Protein 4FZP (pdb70)

InterPro domains:
  IPR023140 Domain of unknown function DUF357 [PF04010] (10-75)
  IPR036809 AF1782-like superfamily [SSF158372] (4-76)

Organism: Methanothermobacter thermautotrophicus (strain ATCC 29096 / DSM 1053 / JCM 10044 / NBRC 100330 / Delta H) (NCBI:txid187420)

Nearest PDB structures (foldseek):
  4fzp-assembly1_B  TM=9.624E-01  e=2.605E-09  Methanothermobacter thermautotrophicus str. Delta H
  2pmr-assembly1_A-2  TM=9.476E-01  e=5.427E-08  Methanothermobacter thermautotrophicus str. Delta H
  6r6n-assembly1_A  TM=5.486E-01  e=2.998E+00  Candidatus Kuenenia stuttgartensis
  6r6o-assembly1_A  TM=5.444E-01  e=4.201E+00  Candidatus Kuenenia stuttgartensis
  6r6m-assembly1_A  TM=5.516E-01  e=5.887E+00  Candidatus Kuenenia stuttgartensis

B-factor: mean 16.94, std 7.94, range [2.29, 49.41]

Sequence (161 aa):
NALDCRRERIEKDLEDLEKELMEMKSIKLSDDEEAVVERRALNYRDDSVYYLEKGDHITSFGCITTYAEGLTDSLRMLHRIIEGALDCRERIEKDLEDLEKELMEMKSIKLSDDEEAVVERALNYRDDSVYYLEEKGDHITSFGCIITTYAEGLTDSSLRMLHRIIEG

Secondary structure (DSSP, 8-state):
-GGGSHHHHHHHHHHHHHHHHHHHTS---HHHHHHHHHHHHHHHHHHHHHHTT-HHHHHHHHHHHHHHHHHHHHHS-TT--/-TTSHHHHHHHHHHHHHHHHHHHTS---HHHHHHHHHHHHHHHHHHHHHHHT-HHHHHHHHHHHHHHHHHHHHTS-SS--

Radius of gyration: 15.41 Å; Cα contacts (8 Å, |Δi|>4): 221; chains: 2; bounding box: 42×30×31 Å

CATH classification: 1.20.1270.90

Foldseek 3Di:
DVCQDLVNLVVLLVVLVVLLVVLVVDDDDPVLVVLSVQLVVLSVVLVVCVVVVNRVSSSVSSVVSCVSSVVSCVVCPVPND/DCQDLVNLVVLLVVLVVLLVVVVPDDDDPVLVVLSVQLVVLSVVLVVVVVVVNRVSSSVSSVVSVVSSVVVVLVPDVDVD

Structure (mmCIF, N/CA/C/O backbone):
data_4FZP
#
_entry.id   4FZP
#
_cell.length_a   44.032
_cell.length_b   46.929
_cell.length_c   65.756
_cell.angle_alpha   90.00
_cell.angle_beta   90.00
_cell.angle_gamma   90.00
#
_symmetry.space_group_name_H-M   'P 21 21 21'
#
loop_
_entity.id
_entity.type
_entity.pdbx_description
1 polymer 'uranyl binding protein'
2 non-polymer 'URANYL (VI) ION'
3 water water
#
loop_
_atom_site.group_PDB
_atom_site.id
_atom_site.type_symbol
_atom_site.label_atom_id
_atom_site.label_alt_id
_atom_site.label_comp_id
_atom_site.label_asym_id
_atom_site.label_entity_id
_atom_site.label_seq_id
_atom_site.pdbx_PDB_ins_code
_atom_site.Cartn_x
_atom_site.Cartn_y
_atom_site.Cartn_z
_atom_site.occupancy
_atom_site.B_iso_or_equiv
_atom_site.auth_seq_id
_atom_site.auth_comp_id
_atom_site.auth_asym_id
_atom_site.auth_atom_id
_atom_site.pdbx_PDB_model_num
ATOM 1 N N . ASN A 1 2 ? -3.516 -9.763 2.793 1.00 27.70 -1 ASN A N 1
ATOM 2 C CA . ASN A 1 2 ? -4.795 -10.460 2.830 1.00 18.53 -1 ASN A CA 1
ATOM 3 C C . ASN A 1 2 ? -5.310 -10.787 1.417 1.00 19.48 -1 ASN A C 1
ATOM 4 O O . ASN A 1 2 ? -5.321 -9.944 0.529 1.00 21.71 -1 ASN A O 1
ATOM 9 N N . ALA A 1 3 ? -5.715 -12.034 1.222 1.00 12.92 0 ALA A N 1
ATOM 10 C CA . ALA A 1 3 ? -6.242 -12.530 -0.044 1.00 12.77 0 ALA A CA 1
ATOM 11 C C . ALA A 1 3 ? -7.585 -11.917 -0.453 1.00 10.46 0 ALA A C 1
ATOM 12 O O . ALA A 1 3 ? -8.019 -12.071 -1.599 1.00 12.25 0 ALA A O 1
ATOM 14 N N . LEU A 1 4 ? -8.241 -11.216 0.471 1.00 11.48 1 LEU A N 1
ATOM 15 C CA . LEU A 1 4 ? -9.509 -10.571 0.152 1.00 10.94 1 LEU A CA 1
ATOM 16 C C . LEU A 1 4 ? -9.375 -9.504 -0.927 1.00 11.28 1 LEU A C 1
ATOM 17 O O . LEU A 1 4 ? -10.340 -9.248 -1.658 1.00 11.16 1 LEU A O 1
ATOM 22 N N . ASP A 1 5 ? -8.203 -8.877 -1.034 1.00 9.98 2 ASP A N 1
ATOM 23 C CA . ASP A 1 5 ? -8.020 -7.855 -2.068 1.00 11.53 2 ASP A CA 1
ATOM 24 C C . ASP A 1 5 ? -7.021 -8.238 -3.160 1.00 11.62 2 ASP A C 1
ATOM 25 O O . ASP A 1 5 ? -6.470 -7.380 -3.830 1.00 13.04 2 ASP A O 1
ATOM 30 N N . CYS A 1 6 ? -6.788 -9.531 -3.342 1.00 11.11 3 CYS A N 1
ATOM 31 C CA . CYS A 1 6 ? -5.900 -9.949 -4.421 1.00 11.55 3 CYS A CA 1
ATOM 32 C C . CYS A 1 6 ? -6.641 -9.811 -5.752 1.00 10.28 3 CYS A C 1
ATOM 33 O O . CYS A 1 6 ? -7.879 -9.744 -5.793 1.00 11.28 3 CYS A O 1
ATOM 36 N N . ARG A 1 7 ? -5.888 -9.796 -6.846 1.00 12.00 4 ARG A N 1
ATOM 37 C CA A ARG A 1 7 ? -6.446 -9.567 -8.172 0.47 13.08 4 ARG A CA 1
ATOM 38 C CA B ARG A 1 7 ? -6.461 -9.550 -8.162 0.53 13.07 4 ARG A CA 1
ATOM 39 C C . ARG A 1 7 ? -7.626 -10.481 -8.499 1.00 11.95 4 ARG A C 1
ATOM 40 O O . ARG A 1 7 ? -8.686 -10.023 -8.931 1.00 12.55 4 ARG A O 1
ATOM 55 N N . GLU A 1 8 ? -7.441 -11.781 -8.294 1.00 10.61 5 GLU A N 1
ATOM 56 C CA . GLU A 1 8 ? -8.444 -12.761 -8.699 1.00 10.34 5 GLU A CA 1
ATOM 57 C C . GLU A 1 8 ? -9.710 -12.665 -7.862 1.00 10.89 5 GLU A C 1
ATOM 58 O O . GLU A 1 8 ? -10.807 -12.855 -8.359 1.00 10.88 5 GLU A O 1
ATOM 64 N N . ARG A 1 9 ? -9.558 -12.353 -6.585 1.00 10.37 6 ARG A N 1
ATOM 65 C CA . ARG A 1 9 ? -10.700 -12.165 -5.703 1.00 10.93 6 ARG A CA 1
ATOM 66 C C . ARG A 1 9 ? -11.493 -10.909 -6.078 1.00 9.80 6 ARG A C 1
ATOM 67 O O . ARG A 1 9 ? -12.725 -10.940 -6.119 1.00 10.98 6 ARG A O 1
ATOM 75 N N . ILE A 1 10 ? -10.794 -9.809 -6.363 1.00 9.24 7 ILE A N 1
ATOM 76 C CA . ILE A 1 10 ? -11.479 -8.599 -6.831 1.00 10.69 7 ILE A CA 1
ATOM 77 C C . ILE A 1 10 ? -12.200 -8.841 -8.165 1.00 10.45 7 ILE A C 1
ATOM 78 O O . ILE A 1 10 ? -13.347 -8.432 -8.352 1.00 10.82 7 ILE A O 1
ATOM 83 N N . GLU A 1 11 ? -11.536 -9.518 -9.093 1.00 9.56 8 GLU A N 1
ATOM 84 C CA . GLU A 1 11 ? -12.175 -9.814 -10.364 1.00 11.35 8 GLU A CA 1
ATOM 85 C C . GLU A 1 11 ? -13.458 -10.589 -10.197 1.00 12.53 8 GLU A C 1
ATOM 86 O O . GLU A 1 11 ? -14.464 -10.285 -10.840 1.00 12.62 8 GLU A O 1
ATOM 92 N N . LYS A 1 12 ? -13.431 -11.605 -9.345 1.00 11.86 9 LYS A N 1
ATOM 93 C CA . LYS A 1 12 ? -14.629 -12.380 -9.101 1.00 14.11 9 LYS A CA 1
ATOM 94 C C . LYS A 1 12 ? -15.695 -11.564 -8.358 1.00 12.27 9 LYS A C 1
ATOM 95 O O . LYS A 1 12 ? -16.893 -11.712 -8.631 1.00 14.84 9 LYS A O 1
ATOM 101 N N . ASP A 1 13 ? -15.271 -10.694 -7.439 1.00 11.55 10 ASP A N 1
ATOM 102 C CA . ASP A 1 13 ? -16.195 -9.765 -6.773 1.00 11.62 10 ASP A CA 1
ATOM 103 C C . ASP A 1 13 ? -16.908 -8.911 -7.811 1.00 10.31 10 ASP A C 1
ATOM 104 O O . ASP A 1 13 ? -18.113 -8.724 -7.730 1.00 12.51 10 ASP A O 1
ATOM 109 N N . LEU A 1 14 ? -16.156 -8.402 -8.780 1.00 10.97 11 LEU A N 1
ATOM 110 C CA . LEU A 1 14 ? -16.734 -7.569 -9.829 1.00 11.58 11 LEU A CA 1
ATOM 111 C C . LEU A 1 14 ? -17.742 -8.336 -10.673 1.00 13.26 11 LEU A C 1
ATOM 112 O O . LEU A 1 14 ? -18.823 -7.821 -10.977 1.00 14.31 11 LEU A O 1
ATOM 117 N N . GLU A 1 15 ? -17.405 -9.576 -11.026 1.00 12.60 12 GLU A N 1
ATOM 118 C CA . GLU A 1 15 ? -18.311 -10.409 -11.819 1.00 15.94 12 GLU A CA 1
ATOM 119 C C . GLU A 1 15 ? -19.598 -10.642 -11.061 1.00 15.80 12 GLU A C 1
ATOM 120 O O . GLU A 1 15 ? -20.696 -10.571 -11.619 1.00 18.10 12 GLU A O 1
ATOM 126 N N . ASP A 1 16 ? -19.473 -10.903 -9.772 1.00 14.47 13 ASP A N 1
ATOM 127 C CA . ASP A 1 16 ? -20.641 -11.167 -8.956 1.00 17.31 13 ASP A CA 1
ATOM 128 C C . ASP A 1 16 ? -21.501 -9.919 -8.783 1.00 14.10 13 ASP A C 1
ATOM 129 O O . ASP A 1 16 ? -22.730 -10.003 -8.850 1.00 15.65 13 ASP A O 1
ATOM 134 N N . LEU A 1 17 ? -20.870 -8.764 -8.597 1.00 13.07 14 LEU A N 1
ATOM 135 C CA . LEU A 1 17 ? -21.605 -7.504 -8.497 1.00 13.42 14 LEU A CA 1
ATOM 136 C C . LEU A 1 17 ? -22.370 -7.217 -9.787 1.00 14.60 14 LEU A C 1
ATOM 137 O O . LEU A 1 17 ? -23.523 -6.792 -9.741 1.00 14.80 14 LEU A O 1
ATOM 142 N N . GLU A 1 18 ? -21.739 -7.467 -10.932 1.00 14.17 15 GLU A N 1
ATOM 143 C CA . GLU A 1 18 ? -22.404 -7.257 -12.214 1.00 14.59 15 GLU A CA 1
ATOM 144 C C . GLU A 1 18 ? -23.680 -8.089 -12.322 1.00 16.80 15 GLU A C 1
ATOM 145 O O . GLU A 1 18 ? -24.720 -7.596 -12.782 1.00 16.88 15 GLU A O 1
ATOM 151 N N . LYS A 1 19 ? -23.619 -9.344 -11.884 1.00 14.85 16 LYS A N 1
ATOM 152 C CA . LYS A 1 19 ? -24.796 -10.209 -11.937 1.00 16.74 16 LYS A CA 1
ATOM 153 C C . LYS A 1 19 ? -25.890 -9.704 -11.015 1.00 14.13 16 LYS A C 1
ATOM 154 O O . LYS A 1 19 ? -27.078 -9.727 -11.354 1.00 17.14 16 LYS A O 1
ATOM 160 N N . GLU A 1 20 ? -25.489 -9.226 -9.849 1.00 14.85 17 GLU A N 1
ATOM 161 C CA . GLU A 1 20 ? -26.435 -8.716 -8.883 1.00 13.77 17 GLU A CA 1
ATOM 162 C C . GLU A 1 20 ? -27.112 -7.434 -9.359 1.00 14.11 17 GLU A C 1
ATOM 163 O O . GLU A 1 20 ? -28.312 -7.233 -9.138 1.00 15.51 17 GLU A O 1
ATOM 169 N N . LEU A 1 21 ? -26.347 -6.578 -10.030 1.00 13.34 18 LEU A N 1
ATOM 170 C CA . LEU A 1 21 ? -26.906 -5.349 -10.578 1.00 14.91 18 LEU A CA 1
ATOM 171 C C . LEU A 1 21 ? -27.895 -5.660 -11.699 1.00 14.00 18 LEU A C 1
ATOM 172 O O . LEU A 1 21 ? -28.948 -5.026 -11.798 1.00 14.91 18 LEU A O 1
ATOM 177 N N . MET A 1 22 ? -27.575 -6.642 -12.532 1.00 15.17 19 MET A N 1
ATOM 178 C CA . MET A 1 22 ? -28.492 -7.024 -13.600 1.00 14.83 19 MET A CA 1
ATOM 179 C C . MET A 1 22 ? -29.748 -7.639 -13.012 1.00 14.02 19 MET A C 1
ATOM 180 O O . MET A 1 22 ? -30.848 -7.462 -13.528 1.00 15.69 19 MET A O 1
ATOM 185 N N . GLU A 1 23 ? -29.581 -8.347 -11.905 1.00 16.87 20 GLU A N 1
ATOM 186 C CA . GLU A 1 23 ? -30.707 -8.924 -11.211 1.00 16.59 20 GLU A CA 1
ATOM 187 C C . GLU A 1 23 ? -31.641 -7.820 -10.707 1.00 15.53 20 GLU A C 1
ATOM 188 O O . GLU A 1 23 ? -32.854 -7.885 -10.881 1.00 16.38 20 GLU A O 1
ATOM 194 N N . MET A 1 24 ? -31.082 -6.766 -10.123 1.00 17.02 21 MET A N 1
ATOM 195 C CA . MET A 1 24 ? -31.923 -5.677 -9.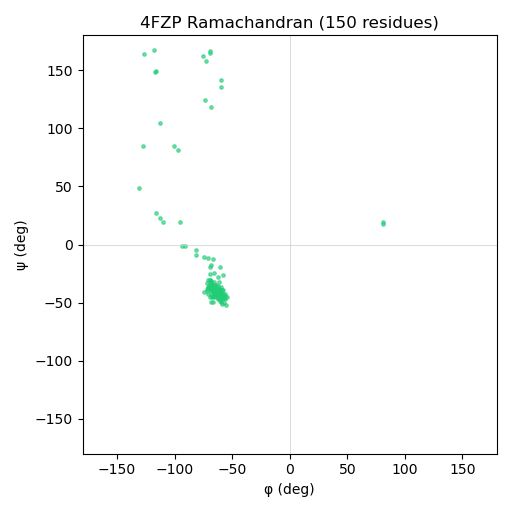631 1.00 14.36 21 MET A CA 1
ATOM 196 C C . MET A 1 24 ? -32.575 -4.901 -10.773 1.00 17.99 21 MET A C 1
ATOM 197 O O . MET A 1 24 ? -33.695 -4.404 -10.634 1.00 17.75 21 MET A O 1
ATOM 202 N N . LYS A 1 25 ? -31.900 -4.830 -11.916 1.00 16.05 22 LYS A N 1
ATOM 203 C CA . LYS A 1 25 ? -32.473 -4.176 -13.090 1.00 17.64 22 LYS A CA 1
ATOM 204 C C . LYS A 1 25 ? -33.609 -4.995 -13.699 1.00 16.48 22 LYS A C 1
ATOM 205 O O . LYS A 1 25 ? -34.338 -4.501 -14.562 1.00 19.16 22 LYS A O 1
ATOM 211 N N . SER A 1 26 ? -33.756 -6.243 -13.251 1.00 15.26 23 SER A N 1
ATOM 212 C CA . SER A 1 26 ? -34.809 -7.132 -13.749 1.00 15.48 23 SER A CA 1
ATOM 213 C C . SER A 1 26 ? -36.167 -6.894 -13.098 1.00 15.96 23 SER A C 1
ATOM 214 O O . SER A 1 26 ? -37.159 -7.529 -13.474 1.00 17.94 23 SER A O 1
ATOM 217 N N . ILE A 1 27 ? -36.218 -6.007 -12.111 1.00 16.35 24 ILE A N 1
ATOM 218 C CA . ILE A 1 27 ? -37.482 -5.683 -11.457 1.00 17.15 24 ILE A CA 1
ATOM 219 C C . ILE A 1 27 ? -37.731 -4.181 -11.476 1.00 16.26 24 ILE A C 1
ATOM 220 O O . ILE A 1 27 ? -36.817 -3.391 -11.728 1.00 17.06 24 ILE A O 1
ATOM 225 N N . LYS A 1 28 ? -38.967 -3.774 -11.215 1.00 17.20 25 LYS A N 1
ATOM 226 C CA . LYS A 1 28 ? -39.263 -2.351 -11.192 1.00 16.76 25 LYS A CA 1
ATOM 227 C C . LYS A 1 28 ? -38.700 -1.704 -9.932 1.00 16.69 25 LYS A C 1
ATOM 228 O O . LYS A 1 28 ? -38.992 -2.125 -8.810 1.00 20.05 25 LYS A O 1
ATOM 234 N N . LEU A 1 29 ? -37.880 -0.683 -10.139 1.00 16.86 26 LEU A N 1
ATOM 235 C CA . LEU A 1 29 ? -37.249 0.057 -9.058 1.00 16.09 2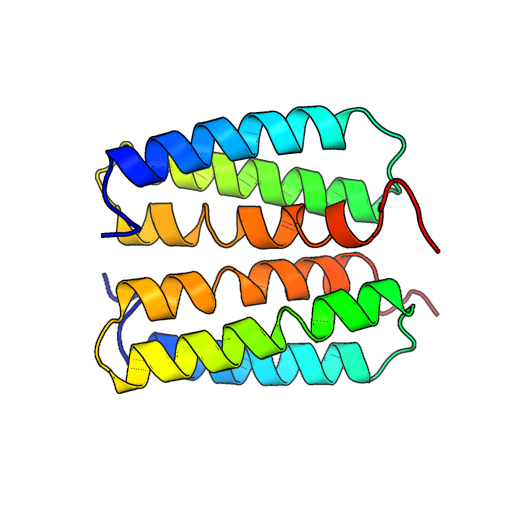6 LEU A CA 1
ATOM 236 C C . LEU A 1 29 ? -37.762 1.480 -9.109 1.00 16.23 26 LEU A C 1
ATOM 237 O O . LEU A 1 29 ? -38.080 1.988 -10.195 1.00 18.82 26 LEU A O 1
ATOM 242 N N . SER A 1 30 ? -37.839 2.127 -7.951 1.00 15.74 27 SER A N 1
ATOM 243 C CA . SER A 1 30 ? -38.194 3.545 -7.905 1.00 17.40 27 SER A CA 1
ATOM 244 C C . SER A 1 30 ? -37.059 4.361 -8.497 1.00 16.88 27 SER A C 1
ATOM 245 O O . SER A 1 30 ? -35.949 3.859 -8.663 1.00 14.38 27 SER A O 1
ATOM 248 N N . ASP A 1 31 ? -37.313 5.630 -8.798 1.00 16.22 28 ASP A N 1
ATOM 249 C CA . ASP A 1 31 ? -36.259 6.497 -9.311 1.00 18.01 28 ASP A CA 1
ATOM 250 C C . ASP A 1 31 ? -35.108 6.582 -8.317 1.00 15.74 28 ASP A C 1
ATOM 251 O O . ASP A 1 31 ? -33.937 6.578 -8.707 1.00 16.45 28 ASP A O 1
ATOM 256 N N . ASP A 1 32 ? -35.440 6.646 -7.034 1.00 15.65 29 ASP A N 1
ATOM 257 C CA . ASP A 1 32 ? -34.412 6.734 -5.996 1.00 15.16 29 ASP A CA 1
ATOM 258 C C . ASP A 1 32 ? -33.564 5.473 -5.931 1.00 13.76 29 ASP A C 1
ATOM 259 O O . ASP A 1 32 ? -32.342 5.535 -5.742 1.00 14.46 29 ASP A O 1
ATOM 264 N N . GLU A 1 33 ? -34.208 4.323 -6.066 1.00 13.34 30 GLU A N 1
ATOM 265 C CA . GLU A 1 33 ? -33.473 3.063 -6.113 1.00 12.79 30 GLU A CA 1
ATOM 266 C C . GLU A 1 33 ? -32.592 2.983 -7.356 1.00 12.86 30 GLU A C 1
ATOM 267 O O . GLU A 1 33 ? -31.464 2.485 -7.304 1.00 11.75 30 GLU A O 1
ATOM 273 N N . GLU A 1 34 ? -33.088 3.491 -8.478 1.00 13.76 31 GLU A N 1
ATOM 274 C CA . GLU A 1 34 ? -32.288 3.545 -9.695 1.00 13.34 31 GLU A CA 1
ATOM 275 C C . GLU A 1 34 ? -31.036 4.409 -9.502 1.00 14.51 31 GLU A C 1
ATOM 276 O O . GLU A 1 34 ? -29.986 4.122 -10.077 1.00 13.98 31 GLU A O 1
ATOM 282 N N . ALA A 1 35 ? -31.139 5.443 -8.675 1.00 13.43 32 ALA A N 1
ATOM 283 C CA . ALA A 1 35 ? -29.986 6.282 -8.367 1.00 14.28 32 ALA A CA 1
ATOM 284 C C . ALA A 1 35 ? -28.962 5.511 -7.534 1.00 13.81 32 ALA A C 1
ATOM 285 O O . ALA A 1 35 ? -27.756 5.722 -7.676 1.00 13.85 32 ALA A O 1
ATOM 287 N N . VAL A 1 36 ? -29.438 4.619 -6.669 1.00 11.62 33 VAL A N 1
ATOM 288 C CA . VAL A 1 36 ? -28.535 3.761 -5.903 1.00 11.11 33 VAL A CA 1
ATOM 289 C C . VAL A 1 36 ? -27.806 2.823 -6.851 1.00 10.81 33 VAL A C 1
ATOM 290 O O . VAL A 1 36 ? -26.594 2.637 -6.738 1.00 10.69 33 VAL A O 1
ATOM 294 N N . VAL A 1 37 ? -28.531 2.245 -7.804 1.00 11.87 34 VAL A N 1
ATOM 295 C CA . VAL A 1 37 ? -27.922 1.388 -8.811 1.00 11.60 34 VAL A CA 1
ATOM 296 C C . VAL A 1 37 ? -26.840 2.136 -9.591 1.00 12.14 34 VAL A C 1
ATOM 297 O O . VAL A 1 37 ? -25.744 1.611 -9.828 1.00 12.44 34 VAL A O 1
ATOM 301 N N . GLU A 1 38 ? -27.136 3.378 -9.960 1.00 12.54 35 GLU A N 1
ATOM 302 C CA . GLU A 1 38 ? -26.166 4.167 -10.705 1.00 14.60 35 GLU A CA 1
ATOM 303 C C . GLU A 1 38 ? -24.919 4.433 -9.872 1.00 12.36 35 GLU A C 1
ATOM 304 O O . GLU A 1 38 ? -23.801 4.395 -10.387 1.00 12.80 35 GLU A O 1
ATOM 310 N N . ARG A 1 39 ? -25.091 4.693 -8.580 1.00 11.30 36 ARG A N 1
ATOM 311 C CA A ARG A 1 39 ? -23.940 4.920 -7.713 0.51 10.51 36 ARG A CA 1
ATOM 312 C CA B ARG A 1 39 ? -23.936 4.922 -7.712 0.49 10.50 36 ARG A CA 1
ATOM 313 C C . ARG A 1 39 ? -23.116 3.643 -7.584 1.00 9.30 36 ARG A C 1
ATOM 314 O O . ARG A 1 39 ? -21.882 3.682 -7.588 1.00 9.75 36 ARG A O 1
ATOM 329 N N . ALA A 1 40 ? -23.795 2.508 -7.477 1.00 9.31 37 ALA A N 1
ATOM 330 C CA . ALA A 1 40 ? -23.092 1.234 -7.415 1.00 9.41 37 ALA A CA 1
ATOM 331 C C . ALA A 1 40 ? -22.268 0.998 -8.683 1.00 9.96 37 ALA A C 1
ATOM 332 O O . ALA A 1 40 ? -21.124 0.546 -8.620 1.00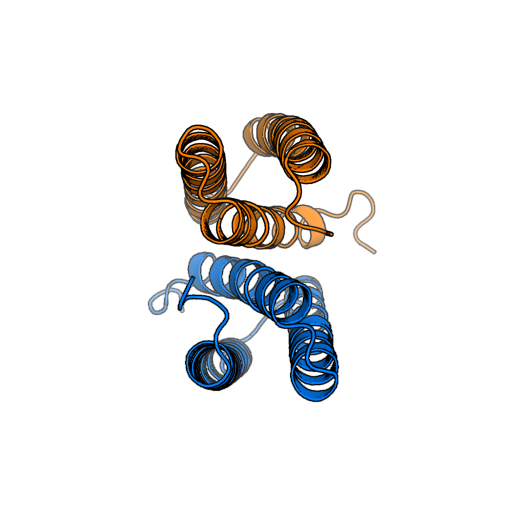 10.03 37 ALA A O 1
ATOM 334 N N . LEU A 1 41 ? -22.842 1.330 -9.840 1.00 11.03 38 LEU A N 1
ATOM 335 C CA . LEU A 1 41 ? -22.115 1.216 -11.102 1.00 11.88 38 LEU A CA 1
ATOM 336 C C . LEU A 1 41 ? -20.901 2.143 -11.145 1.00 11.06 38 LEU A C 1
ATOM 337 O O . LEU A 1 41 ? -19.841 1.752 -11.641 1.00 11.19 38 LEU A O 1
ATOM 342 N N . ASN A 1 42 ? -21.040 3.359 -10.614 1.00 10.53 39 ASN A N 1
ATOM 343 C CA . ASN A 1 42 ? -19.913 4.277 -10.527 1.00 11.36 39 ASN A CA 1
ATOM 344 C C . ASN A 1 42 ? -18.799 3.648 -9.705 1.00 9.61 39 ASN A C 1
ATOM 345 O O . ASN A 1 42 ? -17.632 3.705 -10.077 1.00 11.31 39 ASN A O 1
ATOM 350 N N . TYR A 1 43 ? -19.158 3.043 -8.577 1.00 9.07 40 TYR A N 1
ATOM 351 C CA . TYR A 1 43 ? -18.142 2.409 -7.734 1.00 8.60 40 TYR A CA 1
ATOM 352 C C . TYR A 1 43 ? -17.548 1.139 -8.323 1.00 8.55 40 TYR A C 1
ATOM 353 O O . TYR A 1 43 ? -16.379 0.840 -8.083 1.00 9.20 40 TYR A O 1
ATOM 362 N N . ARG A 1 44 ? -18.330 0.405 -9.110 1.00 8.87 41 ARG A N 1
ATOM 363 C CA . ARG A 1 44 ? -17.801 -0.689 -9.917 1.00 10.09 41 ARG A CA 1
ATOM 364 C C . ARG A 1 44 ? -16.709 -0.159 -10.841 1.00 10.06 41 ARG A C 1
ATOM 365 O O . ARG A 1 44 ? -15.606 -0.714 -10.891 1.00 10.28 41 ARG A O 1
ATOM 373 N N . ASP A 1 45 ? -17.016 0.921 -11.563 1.00 10.10 42 ASP A N 1
ATOM 374 C CA . ASP A 1 45 ? -16.062 1.502 -12.507 1.00 10.21 42 ASP A CA 1
ATOM 375 C C . ASP A 1 45 ? -14.821 1.979 -11.771 1.00 9.13 42 ASP A C 1
ATOM 376 O O . ASP A 1 45 ? -13.698 1.814 -12.256 1.00 9.89 42 ASP A O 1
ATOM 381 N N . ASP A 1 46 ? -15.015 2.566 -10.588 1.00 9.66 43 ASP A N 1
ATOM 382 C CA . ASP A 1 46 ? -13.883 3.010 -9.776 1.00 11.16 43 ASP A CA 1
ATOM 383 C C . ASP A 1 46 ? -13.042 1.824 -9.314 1.00 10.28 43 ASP A C 1
ATOM 384 O O . ASP A 1 46 ? -11.822 1.887 -9.339 1.00 9.82 43 ASP A O 1
ATOM 389 N N . SER A 1 47 ? -13.694 0.744 -8.901 1.00 8.73 44 SER A N 1
ATOM 390 C CA . SER A 1 47 ? -12.969 -0.445 -8.472 1.00 8.49 44 SER A CA 1
ATOM 391 C C . SER A 1 47 ? -12.052 -0.965 -9.574 1.00 7.69 44 SER A C 1
ATOM 392 O O . SER A 1 47 ? -10.889 -1.295 -9.331 1.00 8.89 44 SER A O 1
ATOM 395 N N . VAL A 1 48 ? -12.583 -1.015 -10.788 1.00 8.50 45 VAL A N 1
ATOM 396 C CA . VAL A 1 48 ? -11.816 -1.467 -11.945 1.00 8.80 45 VAL A CA 1
ATOM 397 C C . VAL A 1 48 ? -10.611 -0.549 -12.195 1.00 8.89 45 VAL A C 1
ATOM 398 O O . VAL A 1 48 ? -9.499 -1.029 -12.431 1.00 9.32 45 VAL A O 1
ATOM 402 N N . TYR A 1 49 ? -10.838 0.760 -12.127 1.00 8.46 46 TYR A N 1
ATOM 403 C CA . TYR A 1 49 ? -9.780 1.739 -12.287 1.00 8.97 46 TYR A CA 1
ATOM 404 C C . TYR A 1 49 ? -8.646 1.478 -11.304 1.00 9.75 46 TYR A C 1
ATOM 405 O O . TYR A 1 49 ? -7.478 1.380 -11.693 1.00 10.11 46 TYR A O 1
ATOM 414 N N . TYR A 1 50 ? -8.970 1.356 -10.019 1.00 8.78 47 TYR A N 1
ATOM 415 C CA . TYR A 1 50 ? -7.904 1.168 -9.051 1.00 8.49 47 TYR A CA 1
ATOM 416 C C . TYR A 1 50 ? -7.217 -0.187 -9.178 1.00 9.67 47 TYR A C 1
ATOM 417 O O . TYR A 1 50 ? -6.011 -0.293 -8.973 1.00 10.27 47 TYR A O 1
ATOM 426 N N . LEU A 1 51 ? -7.964 -1.212 -9.568 1.00 9.87 48 LEU A N 1
ATOM 427 C CA . LEU A 1 51 ? -7.367 -2.519 -9.818 1.00 10.20 48 LEU A CA 1
ATOM 428 C C . LEU A 1 51 ? -6.348 -2.424 -10.959 1.00 9.72 48 LEU A C 1
ATOM 429 O O . LEU A 1 51 ? -5.220 -2.920 -10.860 1.00 11.01 48 LEU A O 1
ATOM 434 N N . GLU A 1 52 ? -6.753 -1.767 -12.037 1.00 9.93 49 GLU A N 1
ATOM 435 C CA . GLU A 1 52 ? -5.895 -1.601 -13.206 1.00 10.62 49 GLU A CA 1
ATOM 436 C C . GLU A 1 52 ? -4.665 -0.737 -12.927 1.00 11.87 49 GLU A C 1
ATOM 437 O O . GLU A 1 52 ? -3.642 -0.876 -13.608 1.00 15.35 49 GLU A O 1
ATOM 443 N N . LYS A 1 53 ? -4.742 0.138 -11.928 1.00 12.56 50 LYS A N 1
ATOM 444 C CA . LYS A 1 53 ? -3.597 0.957 -11.537 1.00 13.10 50 LYS A CA 1
ATOM 445 C C . LYS A 1 53 ? -2.760 0.271 -10.449 1.00 13.03 50 LYS A C 1
ATOM 446 O O . LYS A 1 53 ? -1.737 0.809 -10.008 1.00 16.91 50 LYS A O 1
ATOM 452 N N . GLY A 1 54 ? -3.191 -0.908 -10.017 1.00 12.69 51 GLY A N 1
ATOM 453 C CA . GLY A 1 54 ? -2.455 -1.678 -9.025 1.00 14.71 51 GLY A CA 1
ATOM 454 C C . GLY A 1 54 ? -2.667 -1.266 -7.579 1.00 14.94 51 GLY A C 1
ATOM 455 O O . GLY A 1 54 ? -1.865 -1.630 -6.717 1.00 15.61 51 GLY A O 1
ATOM 456 N N . ASP A 1 55 ? -3.730 -0.516 -7.304 1.00 12.05 52 ASP A N 1
ATOM 457 C CA . ASP A 1 55 ? -4.076 -0.134 -5.936 1.00 11.62 52 ASP A CA 1
ATOM 458 C C . ASP A 1 55 ? -5.197 -1.043 -5.444 1.00 9.51 52 ASP A C 1
ATOM 459 O O . ASP A 1 55 ? -6.387 -0.703 -5.540 1.00 10.91 52 ASP A O 1
ATOM 464 N N . HIS A 1 56 ? -4.819 -2.202 -4.929 1.00 10.13 53 HIS A N 1
ATOM 465 C CA . HIS A 1 56 ? -5.813 -3.199 -4.534 1.00 10.04 53 HIS A CA 1
ATOM 466 C C . HIS A 1 56 ? -6.651 -2.792 -3.335 1.00 9.78 53 HIS A C 1
ATOM 467 O O . HIS A 1 56 ? -7.815 -3.170 -3.244 1.00 9.66 53 HIS A O 1
ATOM 474 N N . ILE A 1 57 ? -6.087 -2.025 -2.409 1.00 10.67 54 ILE A N 1
ATOM 475 C CA . ILE A 1 57 ? -6.848 -1.647 -1.226 1.00 10.33 54 ILE A CA 1
ATOM 476 C C . ILE A 1 57 ? -8.011 -0.734 -1.620 1.00 9.09 54 ILE A C 1
ATOM 477 O O . ILE A 1 57 ? -9.157 -0.966 -1.228 1.00 9.63 54 ILE A O 1
ATOM 482 N N . THR A 1 58 ? -7.728 0.294 -2.409 1.00 10.00 55 THR A N 1
ATOM 483 C CA . THR A 1 58 ? -8.779 1.205 -2.850 1.00 10.50 55 THR A CA 1
ATOM 484 C C . THR A 1 58 ? -9.781 0.467 -3.730 1.00 8.87 55 THR A C 1
ATOM 485 O O . THR A 1 58 ? -10.994 0.675 -3.602 1.00 9.18 55 THR A O 1
ATOM 489 N N . SER A 1 59 ? -9.2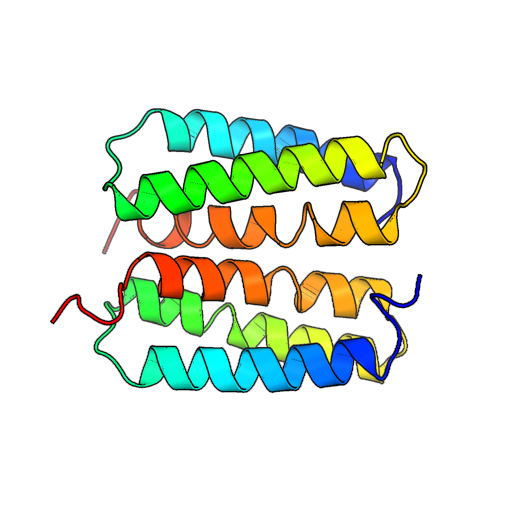82 -0.396 -4.610 1.00 8.54 56 SER A N 1
ATOM 490 C CA . SER A 1 59 ? -10.163 -1.168 -5.475 1.00 8.27 56 SER A CA 1
ATOM 491 C C . SER A 1 59 ? -11.138 -2.008 -4.646 1.00 8.19 56 SER A C 1
ATOM 492 O O . SER A 1 59 ? -12.333 -2.057 -4.926 1.00 7.86 56 SER A O 1
ATOM 495 N N . PHE A 1 60 ? -10.614 -2.677 -3.624 1.00 8.92 57 PHE A N 1
ATOM 496 C CA . PHE A 1 60 ? -11.410 -3.522 -2.728 1.00 8.98 57 PHE A CA 1
ATOM 497 C C . PHE A 1 60 ? -12.454 -2.696 -1.966 1.00 7.93 57 PHE A C 1
ATOM 498 O O . PHE A 1 60 ? -13.627 -3.085 -1.865 1.00 8.36 57 PHE A O 1
ATOM 506 N N . GLY A 1 61 ? -12.043 -1.538 -1.468 1.00 8.61 58 GLY A N 1
ATOM 507 C CA . GLY A 1 61 ? -12.971 -0.623 -0.818 1.00 9.14 58 GLY A CA 1
ATOM 508 C C . GLY A 1 61 ? -14.128 -0.211 -1.718 1.00 8.27 58 GLY A C 1
ATOM 509 O O . GLY A 1 61 ? -15.292 -0.188 -1.314 1.00 8.84 58 GLY A O 1
ATOM 510 N N . CYS A 1 62 ? -13.817 0.106 -2.966 1.00 7.72 59 CYS A N 1
ATOM 511 C CA . CYS A 1 62 ? -14.850 0.510 -3.907 1.00 8.65 59 CYS A CA 1
ATOM 512 C C . CYS A 1 62 ? -15.825 -0.607 -4.213 1.00 8.07 59 CYS A C 1
ATOM 513 O O . CYS A 1 62 ? -17.027 -0.376 -4.266 1.00 8.40 59 CYS A O 1
ATOM 516 N N . ILE A 1 63 ? -15.318 -1.818 -4.405 1.00 8.48 60 ILE A N 1
ATOM 517 C CA . ILE A 1 63 ? -16.224 -2.916 -4.744 1.00 8.98 60 ILE A CA 1
ATOM 518 C C . ILE A 1 63 ? -17.082 -3.315 -3.550 1.00 7.86 60 ILE A C 1
ATOM 519 O O . ILE A 1 63 ? -18.261 -3.602 -3.697 1.00 8.69 60 ILE A O 1
ATOM 524 N N . THR A 1 64 ? -16.521 -3.278 -2.350 1.00 8.87 61 THR A N 1
ATOM 525 C CA A THR A 1 64 ? -17.315 -3.627 -1.172 0.55 8.53 61 THR A CA 1
ATOM 526 C CA B THR A 1 64 ? -17.284 -3.627 -1.174 0.45 8.53 61 THR A CA 1
ATOM 527 C C . THR A 1 64 ? -18.367 -2.569 -0.861 1.00 7.76 61 THR A C 1
ATOM 528 O O . THR A 1 64 ? -19.489 -2.907 -0.464 1.00 8.33 61 THR A O 1
ATOM 535 N N . TYR A 1 65 ? -18.038 -1.297 -1.077 1.00 8.01 62 TYR A N 1
ATOM 536 C CA . TYR A 1 65 ? -19.030 -0.232 -0.960 1.00 8.12 62 TYR A CA 1
ATOM 537 C C . TYR A 1 65 ? -20.183 -0.458 -1.953 1.00 7.71 62 TYR A C 1
ATOM 538 O O . TYR A 1 65 ? -21.350 -0.396 -1.580 1.00 7.77 62 TYR A O 1
ATOM 547 N N . ALA A 1 66 ? -19.842 -0.746 -3.204 1.00 7.89 63 ALA A N 1
ATOM 548 C CA . ALA A 1 66 ? -20.848 -1.030 -4.232 1.00 8.23 63 ALA A CA 1
ATOM 549 C C . ALA A 1 66 ? -21.694 -2.243 -3.864 1.00 7.97 63 ALA A C 1
ATOM 550 O O . ALA A 1 66 ? -22.909 -2.255 -4.092 1.00 8.28 63 ALA A O 1
ATOM 552 N N . GLU A 1 67 ? -21.061 -3.258 -3.276 1.00 8.62 64 GLU A N 1
ATOM 553 C CA . GLU A 1 67 ? -21.805 -4.448 -2.872 1.00 8.97 64 GLU A CA 1
ATOM 554 C C . GLU A 1 67 ? -22.779 -4.110 -1.752 1.00 8.36 64 GLU A C 1
ATOM 555 O O . GLU A 1 67 ? -23.887 -4.630 -1.704 1.00 9.23 64 GLU A O 1
ATOM 561 N N . GLY A 1 68 ? -22.383 -3.210 -0.868 1.00 7.94 65 GLY A N 1
ATOM 562 C CA . GLY A 1 68 ? -23.273 -2.780 0.195 1.00 8.16 65 GLY A CA 1
ATOM 563 C C . GLY A 1 68 ? -24.480 -2.033 -0.359 1.00 7.73 65 GLY A C 1
ATOM 564 O O . GLY A 1 68 ? -25.624 -2.275 0.050 1.00 8.66 65 GLY A O 1
ATOM 565 N N . LEU A 1 69 ? -24.235 -1.116 -1.293 1.00 8.17 66 LEU A N 1
ATOM 566 C CA . LEU A 1 69 ? -25.326 -0.385 -1.945 1.00 8.57 66 LEU A CA 1
ATOM 567 C C . LEU A 1 69 ? -26.316 -1.343 -2.578 1.00 8.43 66 LEU A C 1
ATOM 568 O O . LEU A 1 69 ? -27.548 -1.220 -2.418 1.00 9.69 66 LEU A O 1
ATOM 573 N N . THR A 1 70 ? -25.768 -2.314 -3.289 1.00 9.18 67 THR A N 1
ATOM 574 C CA . THR A 1 70 ? -26.580 -3.245 -4.061 1.00 10.57 67 THR A CA 1
ATOM 575 C C . THR A 1 70 ? -27.297 -4.275 -3.184 1.00 10.18 67 THR A C 1
ATOM 576 O O . THR A 1 70 ? -28.476 -4.591 -3.407 1.00 10.11 67 THR A O 1
ATOM 580 N N . ASP A 1 71 ? -26.599 -4.782 -2.172 1.00 9.41 68 ASP A N 1
ATOM 581 C CA . ASP A 1 71 ? -27.186 -5.781 -1.284 1.00 10.52 68 ASP A CA 1
ATOM 582 C C . ASP A 1 71 ? -28.345 -5.186 -0.504 1.00 9.33 68 ASP A C 1
ATOM 583 O O . ASP A 1 71 ? -29.338 -5.873 -0.243 1.00 9.74 68 ASP A O 1
ATOM 588 N N . SER A 1 72 ? -28.250 -3.914 -0.147 1.00 9.48 69 SER A N 1
ATOM 589 C CA . SER A 1 72 ? -29.365 -3.265 0.505 1.00 9.91 69 SER A CA 1
ATOM 590 C C . SER A 1 72 ? -30.616 -3.294 -0.373 1.00 11.19 69 SER A C 1
ATOM 591 O O . SER A 1 72 ? -31.697 -3.683 0.086 1.00 10.76 69 SER A O 1
ATOM 594 N N . LEU A 1 73 ? -30.473 -2.896 -1.638 1.00 10.25 70 LEU A N 1
ATOM 595 C CA . LEU A 1 73 ? -31.596 -2.936 -2.579 1.00 10.86 70 LEU A CA 1
ATOM 596 C C . LEU A 1 73 ? -32.170 -4.341 -2.667 1.00 10.48 70 LEU A C 1
ATOM 597 O O . LEU A 1 73 ? -33.388 -4.514 -2.652 1.00 10.80 70 LEU A O 1
ATOM 602 N N . ARG A 1 74 ? -31.306 -5.344 -2.756 1.00 10.21 71 ARG A N 1
ATOM 603 C CA . ARG A 1 74 ? -31.770 -6.723 -2.850 1.00 10.90 71 ARG A CA 1
ATOM 604 C C . ARG A 1 74 ? -32.587 -7.113 -1.625 1.00 11.49 71 ARG A C 1
ATOM 605 O O . ARG A 1 74 ? -33.615 -7.769 -1.746 1.00 11.20 71 ARG A O 1
ATOM 613 N N . MET A 1 75 ? -32.143 -6.681 -0.448 1.00 9.78 72 MET A N 1
ATOM 614 C CA . MET A 1 75 ? -32.843 -6.978 0.803 1.00 9.44 72 MET A CA 1
ATOM 615 C C . MET A 1 75 ? -34.177 -6.269 0.927 1.00 9.78 72 MET A C 1
ATOM 616 O O . MET A 1 75 ? -35.040 -6.727 1.664 1.00 12.14 72 MET A O 1
ATOM 621 N N . LEU A 1 76 ? -34.337 -5.136 0.247 1.00 10.76 73 LEU A N 1
ATOM 622 C CA . LEU A 1 76 ? -35.583 -4.377 0.274 1.00 11.50 73 LEU A CA 1
ATOM 623 C C . LEU A 1 76 ? -36.604 -4.960 -0.701 1.00 13.92 73 LEU A C 1
ATOM 624 O O . LEU A 1 76 ? -37.767 -4.547 -0.705 1.00 17.93 73 LEU A O 1
ATOM 629 N N . HIS A 1 77 ? -36.167 -5.903 -1.532 1.00 12.38 74 HIS A N 1
ATOM 630 C CA . HIS A 1 77 ? -37.037 -6.536 -2.525 1.00 13.40 74 HIS A CA 1
ATOM 631 C C . HIS A 1 77 ? -36.960 -8.043 -2.397 1.00 12.64 74 HIS A C 1
ATOM 632 O O . HIS A 1 77 ? -36.181 -8.688 -3.086 1.00 14.58 74 HIS A O 1
ATOM 639 N N . ARG A 1 78 ? -37.761 -8.600 -1.495 1.00 16.37 75 ARG A N 1
ATOM 640 C CA . ARG A 1 78 ? -37.821 -10.042 -1.349 1.00 18.69 75 ARG A CA 1
ATOM 641 C C . ARG A 1 78 ? -38.264 -10.593 -2.696 1.00 17.20 75 ARG A C 1
ATOM 642 O O . ARG A 1 78 ? -39.084 -9.983 -3.379 1.00 16.57 75 ARG A O 1
ATOM 650 N N . ILE A 1 79 ? -37.707 -11.721 -3.112 1.00 18.20 76 ILE A N 1
ATOM 651 C CA . ILE A 1 79 ? -38.002 -12.191 -4.466 1.00 19.88 76 ILE A CA 1
ATOM 652 C C . ILE A 1 79 ? -39.466 -12.647 -4.600 1.00 20.05 76 ILE A C 1
ATOM 653 O O . ILE A 1 79 ? -40.003 -12.724 -5.700 1.00 20.19 76 ILE A O 1
ATOM 658 N N . ILE A 1 80 ? -40.114 -12.901 -3.468 1.00 16.51 77 ILE A N 1
ATOM 659 C CA . ILE A 1 80 ? -41.531 -13.249 -3.446 0.82 20.64 77 ILE A CA 1
ATOM 660 C C . ILE A 1 80 ? -42.441 -12.039 -3.189 1.00 23.29 77 ILE A C 1
ATOM 661 O O . ILE A 1 80 ? -43.608 -12.202 -2.808 1.00 27.02 77 ILE A O 1
ATOM 666 N N . GLU A 1 81 ? -41.920 -10.830 -3.414 1.00 18.94 78 GLU A N 1
ATOM 667 C CA . GLU A 1 81 ? -42.670 -9.601 -3.105 1.00 24.62 78 GLU A CA 1
ATOM 668 C C . GLU A 1 81 ? -43.857 -9.310 -4.030 1.00 30.45 78 GLU A C 1
ATOM 669 O O . GLU A 1 81 ? -44.887 -8.802 -3.577 1.00 34.90 78 GLU A O 1
ATOM 675 N N . GLY A 1 82 ? -43.711 -9.606 -5.319 1.00 26.79 79 GLY A N 1
ATOM 676 C CA . GLY A 1 82 ? -44.774 -9.354 -6.277 1.00 29.00 79 GLY A CA 1
ATOM 677 C C . GLY A 1 82 ? -46.061 -10.079 -5.934 1.00 32.57 79 GLY A C 1
ATOM 678 O O . GLY A 1 82 ? -47.085 -9.883 -6.586 1.00 21.10 79 GLY A O 1
ATOM 679 N N . ALA B 1 3 ? -3.005 5.395 3.751 1.00 43.68 0 ALA B N 1
ATOM 680 C CA . ALA B 1 3 ? -3.963 4.568 3.027 1.00 30.83 0 ALA B CA 1
ATOM 681 C C . ALA B 1 3 ? -5.352 4.571 3.684 1.00 28.43 0 ALA B C 1
ATOM 682 O O . ALA B 1 3 ? -5.498 4.868 4.873 1.00 31.07 0 ALA B O 1
ATOM 684 N N . LEU B 1 4 ? -6.365 4.244 2.888 1.00 21.45 1 LEU B N 1
ATOM 685 C CA . LEU B 1 4 ? -7.758 4.212 3.323 1.00 18.72 1 LEU B CA 1
ATOM 686 C C . LEU B 1 4 ? -8.015 3.218 4.457 1.00 16.41 1 LEU B C 1
ATOM 687 O O . LEU B 1 4 ? -9.034 3.320 5.164 1.00 16.37 1 LEU B O 1
ATOM 692 N N . ASP B 1 5 ? -7.108 2.257 4.630 1.00 16.07 2 ASP B N 1
ATOM 693 C CA . ASP B 1 5 ? -7.286 1.230 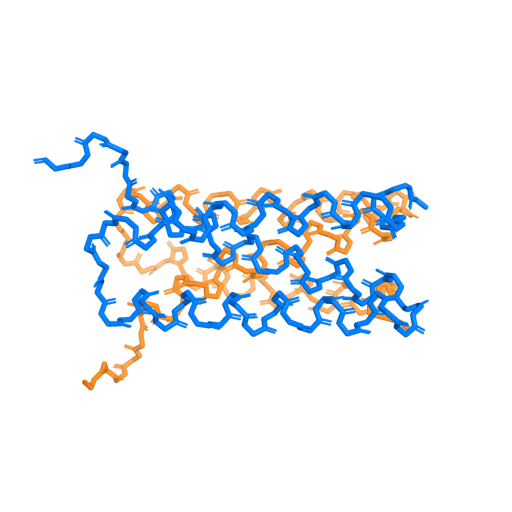5.647 1.00 15.11 2 ASP B CA 1
ATOM 694 C C . ASP B 1 5 ? -6.313 1.348 6.817 1.00 15.47 2 ASP B C 1
ATOM 695 O O . ASP B 1 5 ? -6.117 0.392 7.566 1.00 16.30 2 ASP B O 1
ATOM 700 N N . CYS B 1 6 ? -5.720 2.523 6.999 1.00 16.30 3 CYS B N 1
ATOM 701 C CA . CYS B 1 6 ? -4.899 2.722 8.188 1.00 14.30 3 CYS B CA 1
ATOM 702 C C . CYS B 1 6 ? -5.793 2.848 9.409 1.00 13.25 3 CYS B C 1
ATOM 703 O O . CYS B 1 6 ? -6.975 3.180 9.300 1.00 13.39 3 CYS B O 1
ATOM 706 N N . ARG B 1 7 ? -5.220 2.586 10.577 1.00 13.99 4 ARG B N 1
ATOM 707 C CA . ARG B 1 7 ? -5.979 2.581 11.822 1.00 13.56 4 ARG B CA 1
ATOM 708 C C . ARG B 1 7 ? -6.739 3.884 12.062 1.00 14.07 4 ARG B C 1
ATOM 709 O O . ARG B 1 7 ? -7.915 3.861 12.433 1.00 13.53 4 ARG B O 1
ATOM 717 N N . GLU B 1 8 ? -6.089 5.019 11.839 1.00 13.63 5 GLU B N 1
ATOM 718 C CA . GLU B 1 8 ? -6.707 6.306 12.110 1.00 14.09 5 GLU B CA 1
ATOM 719 C C . GLU B 1 8 ? -7.939 6.503 11.245 1.00 13.13 5 GLU B C 1
ATOM 720 O O . GLU B 1 8 ? -8.975 6.993 11.704 1.00 15.23 5 GLU B O 1
ATOM 726 N N . ARG B 1 9 ? -7.831 6.096 9.986 1.00 12.51 6 ARG B N 1
ATOM 727 C CA . ARG B 1 9 ? -8.929 6.278 9.047 1.00 13.35 6 ARG B CA 1
ATOM 728 C C . ARG B 1 9 ? -10.091 5.354 9.376 1.00 12.01 6 ARG B C 1
ATOM 729 O O . ARG B 1 9 ? -11.255 5.768 9.330 1.00 12.38 6 ARG B O 1
ATOM 737 N N . ILE B 1 10 ? -9.787 4.100 9.699 1.00 10.73 7 ILE B N 1
ATOM 738 C CA . ILE B 1 10 ? -10.854 3.166 10.059 1.00 10.49 7 ILE B CA 1
ATOM 739 C C . ILE B 1 10 ? -11.557 3.633 11.338 1.00 9.98 7 ILE B C 1
ATOM 740 O O . ILE B 1 10 ? -12.781 3.599 11.428 1.00 10.64 7 ILE B O 1
ATOM 745 N N . GLU B 1 11 ? -10.789 4.102 12.320 1.00 10.40 8 GLU B N 1
ATOM 746 C CA . GLU B 1 11 ? -11.401 4.599 13.551 1.00 11.56 8 GLU B CA 1
ATOM 747 C C . GLU B 1 11 ? -12.380 5.737 13.271 1.00 11.55 8 GLU B C 1
ATOM 748 O O . GLU B 1 11 ? -13.492 5.752 13.798 1.00 11.45 8 GLU B O 1
ATOM 754 N N . LYS B 1 12 ? -11.990 6.670 12.410 1.00 11.83 9 LYS B N 1
ATOM 755 C CA . LYS B 1 12 ? -12.879 7.773 12.063 1.00 12.65 9 LYS B CA 1
ATOM 756 C C . LYS B 1 12 ? -14.108 7.254 11.315 1.00 13.07 9 LYS B C 1
ATOM 757 O O . LYS B 1 12 ? -15.232 7.678 11.593 1.00 15.26 9 LYS B O 1
ATOM 763 N N . ASP B 1 13 ? -13.902 6.328 10.380 1.00 12.00 10 ASP B N 1
ATOM 764 C CA . ASP B 1 13 ? -15.016 5.723 9.639 1.00 12.65 10 ASP B CA 1
ATOM 765 C C . ASP B 1 13 ? -16.033 5.103 10.618 1.00 13.15 10 ASP B C 1
ATOM 766 O O . ASP B 1 13 ? -17.251 5.213 10.435 1.00 13.11 10 ASP B O 1
ATOM 771 N N . LEU B 1 14 ? -15.519 4.414 11.637 1.00 11.82 11 LEU B N 1
ATOM 772 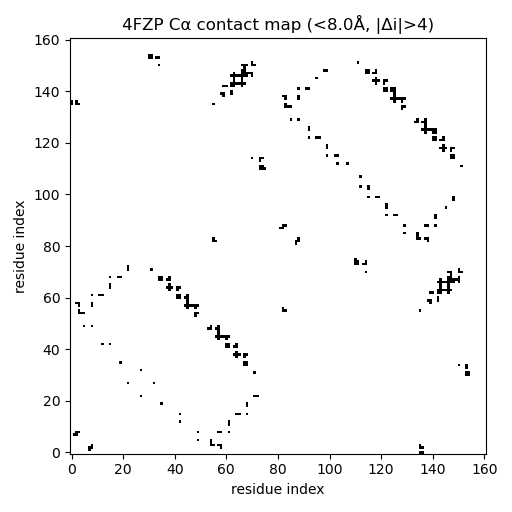C CA . LEU B 1 14 ? -16.357 3.700 12.600 1.00 12.14 11 LEU B CA 1
ATOM 773 C C . LEU B 1 14 ? -17.155 4.658 13.456 1.00 12.96 11 LEU B C 1
ATOM 774 O O . LEU B 1 14 ? -18.316 4.402 13.755 1.00 13.02 11 LEU B O 1
ATOM 779 N N . GLU B 1 15 ? -16.542 5.772 13.844 1.00 12.09 12 GLU B N 1
ATOM 780 C CA . GLU B 1 15 ? -17.239 6.783 14.630 1.00 14.44 12 GLU B CA 1
ATOM 781 C C . GLU B 1 15 ? -18.341 7.437 13.801 1.00 14.17 12 GLU B C 1
ATOM 782 O O . GLU B 1 15 ? -19.455 7.630 14.282 1.00 15.78 12 GLU B O 1
ATOM 788 N N . ASP B 1 16 ? -18.022 7.765 12.552 1.00 12.85 13 ASP B N 1
ATOM 789 C CA . ASP B 1 16 ? -18.979 8.416 11.658 1.00 13.20 13 ASP B CA 1
ATOM 790 C C . ASP B 1 16 ? -20.163 7.498 11.379 1.00 13.06 13 ASP B C 1
ATOM 791 O O . ASP B 1 16 ? -21.318 7.936 11.385 1.00 13.85 13 ASP B O 1
ATOM 796 N N . LEU B 1 17 ? -19.882 6.222 11.134 1.00 12.92 14 LEU B N 1
ATOM 797 C CA . LEU B 1 17 ? -20.958 5.288 10.819 1.00 12.33 14 LEU B CA 1
ATOM 798 C C . LEU B 1 17 ? -21.885 5.052 12.010 1.00 12.51 14 LEU B C 1
ATOM 799 O O . LEU B 1 17 ? -23.095 4.904 11.843 1.00 13.04 14 LEU B O 1
ATOM 804 N N . GLU B 1 18 ? -21.311 5.020 13.210 1.00 12.79 15 GLU B N 1
ATOM 805 C CA . GLU B 1 18 ? -22.108 4.839 14.423 1.00 14.58 15 GLU B CA 1
ATOM 806 C C . GLU B 1 18 ? -23.146 5.953 14.508 1.00 14.89 15 GLU B C 1
ATOM 807 O O . GLU B 1 18 ? -24.318 5.689 14.767 1.00 14.84 15 GLU B O 1
ATOM 813 N N . LYS B 1 19 ? -22.732 7.191 14.259 1.00 13.57 16 LYS B N 1
ATOM 814 C CA . LYS B 1 19 ? -23.671 8.310 14.305 0.90 15.01 16 LYS B CA 1
ATOM 815 C C . LYS B 1 19 ? -24.774 8.174 13.263 1.00 17.48 16 LYS B C 1
ATOM 816 O O . LYS B 1 19 ? -25.961 8.356 13.563 1.00 18.18 16 LYS B O 1
ATOM 822 N N . GLU B 1 20 ? -24.385 7.841 12.038 1.00 13.79 17 GLU B N 1
ATOM 823 C CA . GLU B 1 20 ? -25.344 7.635 10.962 1.00 15.64 17 GLU B CA 1
ATOM 824 C C . GLU B 1 20 ? -26.355 6.546 11.310 1.00 14.17 17 GLU B C 1
ATOM 825 O O . GLU B 1 20 ? -27.548 6.700 11.06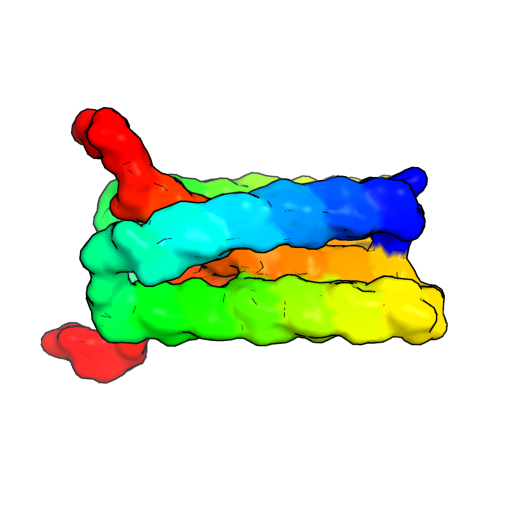5 1.00 17.27 17 GLU B O 1
ATOM 831 N N . LEU B 1 21 ? -25.873 5.445 11.878 1.00 13.50 18 LEU B N 1
ATOM 832 C CA . LEU B 1 21 ? -26.740 4.313 12.190 1.00 14.48 18 LEU B CA 1
ATOM 833 C C . LEU B 1 21 ? -27.684 4.588 13.362 1.00 17.31 18 LEU B C 1
ATOM 834 O O . LEU B 1 21 ? -28.845 4.181 13.327 1.00 18.85 18 LEU B O 1
ATOM 839 N N . MET B 1 22 ? -27.202 5.292 14.384 1.00 15.70 19 MET B N 1
ATOM 840 C CA . MET B 1 22 ? -28.051 5.634 15.524 1.00 18.35 19 MET B CA 1
ATOM 841 C C . MET B 1 22 ? -29.193 6.522 15.064 1.00 18.41 19 MET B C 1
ATOM 842 O O . MET B 1 22 ? -30.318 6.392 15.542 1.00 20.63 19 MET B O 1
ATOM 847 N N . GLU B 1 23 ? -28.914 7.408 14.117 1.00 14.96 20 GLU B N 1
ATOM 848 C CA . GLU B 1 23 ? -29.939 8.282 13.576 1.00 21.93 20 GLU B CA 1
ATOM 849 C C . GLU B 1 23 ? -30.934 7.521 12.694 1.00 19.40 20 GLU B C 1
ATOM 850 O O . GLU B 1 23 ? -32.138 7.770 12.747 1.00 22.78 20 GLU B O 1
ATOM 856 N N . MET B 1 24 ? -30.437 6.581 11.899 1.00 17.80 21 MET B N 1
ATOM 857 C CA . MET B 1 24 ? -31.303 5.784 11.028 1.00 21.65 21 MET B CA 1
ATOM 858 C C . MET B 1 24 ? -32.164 4.830 11.862 1.00 20.91 21 MET B C 1
ATOM 859 O O . MET B 1 24 ? -33.321 4.548 11.528 1.00 21.87 21 MET B O 1
ATOM 864 N N . LYS B 1 25 ? -31.577 4.347 12.953 1.00 21.47 22 LYS B N 1
ATOM 865 C CA . LYS B 1 25 ? -32.193 3.429 13.909 1.00 24.06 22 LYS B CA 1
ATOM 866 C C . LYS B 1 25 ? -33.475 3.990 14.523 1.00 22.49 22 LYS B C 1
ATOM 867 O O . LYS B 1 25 ? -34.363 3.236 14.939 1.00 27.23 22 LYS B O 1
ATOM 873 N N . SER B 1 26 ? -33.569 5.317 14.570 1.00 22.05 23 SER B N 1
ATOM 874 C CA . SER B 1 26 ? -34.607 5.994 15.338 1.00 23.32 23 SER B CA 1
ATOM 875 C C . SER B 1 26 ? -35.573 6.815 14.479 1.00 32.11 23 SER B C 1
ATOM 876 O O . SER B 1 26 ? -36.143 7.807 14.944 1.00 32.94 23 SER B O 1
ATOM 879 N N . ILE B 1 27 ? -35.742 6.408 13.223 1.00 25.55 24 ILE B N 1
ATOM 880 C CA . ILE B 1 27 ? -36.831 6.924 12.393 1.00 27.57 24 ILE B CA 1
ATOM 881 C C . ILE B 1 27 ? -37.726 5.734 12.033 1.00 25.82 24 ILE B C 1
ATOM 882 O O . ILE B 1 27 ? -37.340 4.589 12.274 1.00 22.54 24 ILE B O 1
ATOM 887 N N . LYS B 1 28 ? -38.921 5.982 11.493 1.00 26.34 25 LYS B N 1
ATOM 888 C CA . LYS B 1 28 ? -39.790 4.872 11.086 0.76 21.66 25 LYS B CA 1
ATOM 889 C C . LYS B 1 28 ? -39.192 4.140 9.890 1.00 22.47 25 LYS B C 1
ATOM 890 O O . LYS B 1 28 ? -38.978 4.721 8.825 1.00 27.00 25 LYS B O 1
ATOM 896 N N . LEU B 1 29 ? -38.898 2.862 10.098 1.00 21.04 26 LEU B N 1
ATOM 897 C CA . LEU B 1 29 ? -38.336 2.014 9.059 1.00 19.88 26 LEU B CA 1
ATOM 898 C C . LEU B 1 29 ? -39.306 0.892 8.760 1.00 18.54 26 LEU B C 1
ATOM 899 O O . LEU B 1 29 ? -40.015 0.433 9.651 1.00 20.00 26 LEU B O 1
ATOM 904 N N . SER B 1 30 ? -39.317 0.441 7.511 1.00 17.46 27 SER B N 1
ATOM 905 C CA . SER B 1 30 ? -40.009 -0.788 7.159 1.00 17.04 27 SER B CA 1
ATOM 906 C C . SER B 1 30 ? -39.274 -1.978 7.753 1.00 16.69 27 SER B C 1
ATOM 907 O O . SER B 1 30 ? -38.115 -1.869 8.163 1.00 16.40 27 SER B O 1
ATOM 910 N N . ASP B 1 31 ? -39.936 -3.124 7.794 1.00 17.14 28 ASP B N 1
ATOM 911 C CA . ASP B 1 31 ? -39.306 -4.326 8.308 1.00 19.26 28 ASP B CA 1
ATOM 912 C C . ASP B 1 31 ? -38.091 -4.714 7.461 1.00 15.16 28 ASP B C 1
ATOM 913 O O . ASP B 1 31 ? -37.074 -5.165 8.000 1.00 16.65 28 ASP B O 1
ATOM 918 N N . ASP B 1 32 ? -38.176 -4.498 6.146 1.00 14.73 29 ASP B N 1
ATOM 919 C CA . ASP B 1 32 ? -37.048 -4.793 5.269 1.00 14.49 29 ASP B CA 1
ATOM 920 C C . ASP B 1 32 ? -35.878 -3.859 5.584 1.00 11.98 29 ASP B C 1
ATOM 921 O O . ASP B 1 32 ? -34.737 -4.297 5.663 1.00 13.08 29 ASP B O 1
ATOM 926 N N . GLU B 1 33 ? -36.165 -2.576 5.780 1.00 11.75 30 GLU B N 1
ATOM 927 C CA . GLU B 1 33 ? -35.112 -1.624 6.136 1.00 13.19 30 GLU B CA 1
ATOM 928 C C . GLU B 1 33 ? -34.494 -1.944 7.496 1.00 12.27 30 GLU B C 1
ATOM 929 O O . GLU B 1 33 ? -33.294 -1.739 7.688 1.00 12.40 30 GLU B O 1
ATOM 935 N N . GLU B 1 34 ? -35.288 -2.442 8.441 1.00 13.00 31 GLU B N 1
ATOM 936 C CA . GLU B 1 34 ? -34.742 -2.869 9.729 1.00 15.03 31 GLU B CA 1
ATOM 937 C C . GLU B 1 34 ? -33.693 -3.969 9.565 1.00 12.81 31 GLU B C 1
ATOM 938 O O . GLU B 1 34 ? -32.697 -4.004 10.299 1.00 12.43 31 GLU B O 1
ATOM 944 N N . ALA B 1 35 ? -33.915 -4.865 8.605 1.00 11.38 32 ALA B N 1
ATOM 945 C CA . ALA B 1 35 ? -32.964 -5.930 8.312 1.00 11.43 32 ALA B CA 1
ATOM 946 C C . ALA B 1 35 ? -31.644 -5.343 7.811 1.00 11.87 32 ALA B C 1
ATOM 947 O O . ALA B 1 35 ? -30.569 -5.808 8.192 1.00 10.22 32 ALA B O 1
ATOM 949 N N . VAL B 1 36 ? -31.727 -4.309 6.972 1.00 9.98 33 VAL B N 1
ATOM 950 C CA . VAL B 1 36 ? -30.541 -3.652 6.413 1.00 9.77 33 VAL B CA 1
ATOM 951 C C . VAL B 1 36 ? -29.767 -2.928 7.522 1.00 9.34 33 VAL B C 1
ATOM 952 O O . VAL B 1 36 ? -28.547 -3.038 7.603 1.00 9.15 33 VAL B O 1
ATOM 956 N N . VAL B 1 37 ? -30.478 -2.208 8.380 1.00 10.46 34 VAL B N 1
ATOM 957 C CA . VAL B 1 37 ? -29.832 -1.507 9.492 1.00 10.02 34 VAL B CA 1
ATOM 958 C C . VAL B 1 37 ? -29.147 -2.497 10.430 1.00 9.70 34 VAL B C 1
ATOM 959 O O . VAL B 1 37 ? -28.013 -2.290 10.829 1.00 9.92 34 VAL B O 1
ATOM 963 N N . GLU B 1 38 ? -29.822 -3.597 10.740 1.00 10.13 35 GLU B N 1
ATOM 964 C CA . GLU B 1 38 ? -29.220 -4.633 11.570 1.00 10.93 35 GLU B CA 1
ATOM 965 C C . GLU B 1 38 ? -27.931 -5.163 10.942 1.00 8.82 35 GLU B C 1
ATOM 966 O O . GLU B 1 38 ? -26.925 -5.328 11.624 1.00 9.86 35 GLU B O 1
ATOM 972 N N . ARG B 1 39 ? -27.969 -5.430 9.641 1.00 9.05 36 ARG B N 1
ATOM 973 C CA . ARG B 1 39 ? -26.805 -5.946 8.942 1.00 8.91 36 ARG B CA 1
ATOM 974 C C . ARG B 1 39 ? -25.667 -4.924 8.976 1.00 8.65 36 ARG B C 1
ATOM 975 O O . ARG B 1 39 ? -24.505 -5.293 9.171 1.00 8.57 36 ARG B O 1
ATOM 983 N N . ALA B 1 40 ? -25.991 -3.650 8.779 1.00 8.79 37 ALA B N 1
ATOM 984 C CA . ALA B 1 40 ? -24.969 -2.605 8.836 1.00 9.14 37 ALA B CA 1
ATOM 985 C C . ALA B 1 40 ? -24.321 -2.514 10.219 1.00 9.54 37 ALA B C 1
ATOM 986 O O . ALA B 1 40 ? -23.104 -2.369 10.340 1.00 8.91 37 ALA B O 1
ATOM 988 N N . LEU B 1 41 ? -25.134 -2.606 11.267 1.00 9.77 38 LEU B N 1
ATOM 989 C CA . LEU B 1 41 ? -24.613 -2.598 12.633 1.00 8.57 38 LEU B CA 1
ATOM 990 C C . LEU B 1 41 ? -23.749 -3.820 12.882 1.00 9.58 38 LEU B C 1
ATOM 991 O O . LEU B 1 41 ? -22.703 -3.735 13.541 1.00 9.60 38 LEU B O 1
ATOM 996 N N . ASN B 1 42 ? -24.159 -4.967 12.350 1.00 8.93 39 ASN B N 1
ATOM 997 C CA . ASN B 1 42 ? -23.371 -6.180 12.507 1.00 9.95 39 ASN B CA 1
ATOM 998 C C . ASN B 1 42 ? -22.023 -6.077 11.809 1.00 8.98 39 ASN B C 1
ATOM 999 O O . ASN B 1 42 ? -20.996 -6.494 12.354 1.00 9.53 39 ASN B O 1
ATOM 1004 N N . TYR B 1 43 ? -22.014 -5.511 10.604 1.00 9.24 40 TYR B N 1
ATOM 1005 C CA . TYR B 1 43 ? -20.765 -5.328 9.885 1.00 7.93 40 TYR B CA 1
ATOM 1006 C C . TYR B 1 43 ? -19.887 -4.241 10.488 1.00 8.64 40 TYR B C 1
ATOM 1007 O O . TYR B 1 43 ? -18.669 -4.385 10.479 1.00 8.67 40 TYR B O 1
ATOM 1016 N N . ARG B 1 44 ? -20.486 -3.196 11.047 1.00 8.93 41 ARG B N 1
ATOM 1017 C CA . ARG B 1 44 ? -19.680 -2.264 11.830 1.00 8.82 41 ARG B CA 1
ATOM 1018 C C . ARG B 1 44 ? -19.003 -2.992 13.005 1.00 8.96 41 ARG B C 1
ATOM 1019 O O . ARG B 1 44 ? -17.797 -2.818 13.237 1.00 9.83 41 ARG B O 1
ATOM 1027 N N . ASP B 1 45 ? -19.754 -3.824 13.721 1.00 9.02 42 ASP B N 1
ATOM 1028 C CA . ASP B 1 45 ? -19.164 -4.595 14.815 1.00 10.13 42 ASP B CA 1
ATOM 1029 C C . ASP B 1 45 ? -18.043 -5.504 14.323 1.00 9.74 42 ASP B C 1
ATOM 1030 O O . ASP B 1 45 ? -17.020 -5.659 14.990 1.00 9.91 42 ASP B O 1
ATOM 1035 N N . ASP B 1 46 ? -18.227 -6.101 13.151 1.00 9.77 43 ASP B N 1
ATOM 1036 C CA . ASP B 1 46 ? -17.179 -6.949 12.585 1.00 10.19 43 ASP B CA 1
ATOM 1037 C C . ASP B 1 46 ? -15.941 -6.120 12.296 1.00 8.93 43 ASP B C 1
ATOM 1038 O O . ASP B 1 46 ? -14.817 -6.548 12.555 1.00 9.14 43 ASP B O 1
ATOM 1043 N N . SER B 1 47 ? -16.137 -4.925 11.746 1.00 7.82 44 SER B N 1
ATOM 1044 C CA . SER B 1 47 ? -15.019 -4.022 11.498 1.00 9.54 44 SER B CA 1
ATOM 1045 C C . SER B 1 47 ? -14.254 -3.687 12.788 1.00 7.93 44 SER B C 1
ATOM 1046 O O . SER B 1 47 ? -13.025 -3.699 12.812 1.00 8.46 44 SER B O 1
ATOM 1049 N N . VAL B 1 48 ? -14.991 -3.392 13.853 1.00 8.47 45 VAL B N 1
ATOM 1050 C CA . VAL B 1 48 ? -14.383 -3.097 15.149 1.00 8.51 45 VAL B CA 1
ATOM 1051 C C . VAL B 1 48 ? -13.533 -4.283 15.620 1.00 9.56 45 VAL B C 1
ATOM 1052 O O . VAL B 1 48 ? -12.398 -4.117 16.072 1.00 9.64 45 VAL B O 1
ATOM 1056 N N . TYR B 1 49 ? -14.086 -5.481 15.511 1.00 9.57 46 TYR B N 1
ATOM 1057 C CA . TYR B 1 49 ? -13.381 -6.698 15.892 1.00 9.27 46 TYR B CA 1
ATOM 1058 C C . TYR B 1 49 ? -12.083 -6.897 15.114 1.00 10.69 46 TYR B C 1
ATOM 1059 O O . TYR B 1 49 ? -11.022 -7.120 15.703 1.00 11.03 46 TYR B O 1
ATOM 1068 N N . TYR B 1 50 ? -12.144 -6.817 13.785 1.00 9.24 47 TYR B N 1
ATOM 1069 C CA . TYR B 1 50 ? -10.954 -7.076 12.984 1.00 10.06 47 TYR B CA 1
ATOM 1070 C C . TYR B 1 50 ? -9.908 -5.994 13.150 1.00 9.00 47 TYR B C 1
ATOM 1071 O O . TYR B 1 50 ? -8.710 -6.265 13.049 1.00 11.07 47 TYR B O 1
ATOM 1080 N N . LEU B 1 51 ? -10.339 -4.768 13.415 1.00 9.46 48 LEU B N 1
ATOM 1081 C CA . LEU B 1 51 ? -9.391 -3.704 13.709 1.00 9.86 48 LEU B CA 1
ATOM 1082 C C . LEU B 1 51 ? -8.624 -4.025 14.991 1.00 10.87 48 LEU B C 1
ATOM 1083 O O . LEU B 1 51 ? -7.404 -3.861 15.029 1.00 12.79 48 LEU B O 1
ATOM 1088 N N . GLU B 1 52 ? -9.321 -4.515 16.014 1.00 11.11 49 GLU B N 1
ATOM 1089 C CA A GLU B 1 52 ? -8.658 -4.863 17.267 0.47 12.20 49 GLU B CA 1
ATOM 1090 C CA B GLU B 1 52 ? -8.665 -4.873 17.274 0.53 12.20 49 GLU B CA 1
ATOM 1091 C C . GLU B 1 52 ? -7.605 -5.946 17.045 1.00 14.36 49 GLU B C 1
ATOM 1092 O O . GLU B 1 52 ? -6.534 -5.920 17.673 1.00 16.51 49 GLU B O 1
ATOM 1103 N N . LYS B 1 53 ? -7.903 -6.885 16.146 1.00 12.69 50 LYS B N 1
ATOM 1104 C CA . LYS B 1 53 ? -6.978 -7.960 15.764 1.00 16.06 50 LYS B CA 1
ATOM 1105 C C . LYS B 1 53 ? -5.820 -7.525 14.861 1.00 15.78 50 LYS B C 1
ATOM 1106 O O . LYS B 1 53 ? -4.879 -8.296 14.641 1.00 20.52 50 LYS B O 1
ATOM 1112 N N . GLY B 1 54 ? -5.869 -6.309 14.337 1.00 14.53 51 GLY B N 1
ATOM 1113 C CA . GLY B 1 54 ? -4.838 -5.839 13.423 1.00 14.95 51 GLY B CA 1
ATOM 1114 C C . GLY B 1 54 ? -5.030 -6.322 11.996 1.00 16.92 51 GLY B C 1
ATOM 1115 O O . GLY B 1 54 ? -4.085 -6.319 11.204 1.00 18.25 51 GLY B O 1
ATOM 1116 N N . ASP B 1 55 ? -6.246 -6.742 11.651 1.00 15.30 52 ASP B N 1
ATOM 1117 C CA . ASP B 1 55 ? -6.538 -7.167 10.285 1.00 15.04 52 ASP B CA 1
ATOM 1118 C C . ASP B 1 55 ? -7.162 -5.990 9.560 1.00 11.09 52 ASP B C 1
ATOM 1119 O O . ASP B 1 55 ? -8.390 -5.893 9.439 1.00 11.61 52 ASP B O 1
ATOM 1124 N N . HIS B 1 56 ? -6.327 -5.075 9.092 1.00 11.43 53 HIS B N 1
ATOM 1125 C CA . HIS B 1 56 ? -6.830 -3.808 8.574 1.00 11.94 53 HIS B CA 1
ATOM 1126 C C . HIS B 1 56 ? -7.614 -3.947 7.276 1.00 11.98 53 HIS B C 1
ATOM 1127 O O . HIS B 1 56 ? -8.608 -3.262 7.088 1.00 10.69 53 HIS B O 1
ATOM 1134 N N . ILE B 1 57 ? -7.181 -4.824 6.376 1.00 10.67 54 ILE B N 1
ATOM 1135 C CA . ILE B 1 57 ? -7.898 -4.988 5.118 1.00 10.98 54 ILE B CA 1
ATOM 1136 C C . ILE B 1 57 ? -9.285 -5.556 5.384 1.00 11.24 54 ILE B C 1
ATOM 1137 O O . ILE B 1 57 ? -10.291 -5.086 4.830 1.00 10.43 54 ILE B O 1
ATOM 1142 N N . THR B 1 58 ? -9.345 -6.560 6.249 1.00 10.10 55 THR B N 1
ATOM 1143 C CA . THR B 1 58 ? -10.612 -7.176 6.604 1.00 10.99 55 THR B CA 1
ATOM 1144 C C . THR B 1 58 ? -11.551 -6.188 7.296 1.00 10.18 55 THR B C 1
ATOM 1145 O O . THR B 1 58 ? -12.733 -6.106 6.968 1.00 10.80 55 THR B O 1
ATOM 1149 N N . SER B 1 59 ? -11.009 -5.431 8.244 1.00 8.71 56 SER B N 1
ATOM 1150 C CA . SER B 1 59 ? -11.768 -4.399 8.934 1.00 8.82 56 SER B CA 1
ATOM 1151 C C . SER B 1 59 ? -12.292 -3.361 7.954 1.00 8.45 56 SER B C 1
ATOM 1152 O O . SER B 1 59 ? -13.448 -2.962 8.049 1.00 8.66 56 SER B O 1
ATOM 1155 N N . PHE B 1 60 ? -11.445 -2.947 7.021 1.00 8.57 57 PHE B N 1
ATOM 1156 C CA . PHE B 1 60 ? -11.794 -1.953 6.024 1.00 8.86 57 PHE B CA 1
ATOM 1157 C C . PHE B 1 60 ? -12.904 -2.463 5.112 1.00 8.27 57 PHE B C 1
ATOM 1158 O O . PHE B 1 60 ? -13.839 -1.726 4.801 1.00 9.78 57 PHE B O 1
ATOM 1166 N N . GLY B 1 61 ? -12.832 -3.724 4.704 1.00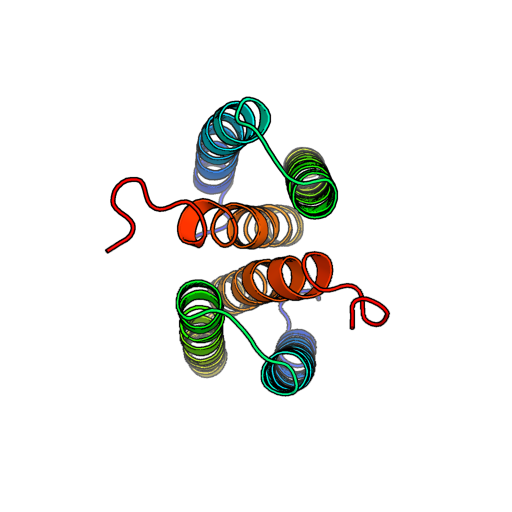 8.61 58 GLY B N 1
ATOM 1167 C CA . GLY B 1 61 ? -13.899 -4.292 3.901 1.00 10.40 58 GLY B CA 1
ATOM 1168 C C . GLY B 1 61 ? -15.225 -4.274 4.628 1.00 8.47 58 GLY B C 1
ATOM 1169 O O . GLY B 1 61 ? -16.278 -3.967 4.043 1.00 8.99 58 GLY B O 1
ATOM 1170 N N . CYS B 1 62 ? -15.195 -4.628 5.913 1.00 8.57 59 CYS B N 1
ATOM 1171 C CA . CYS B 1 62 ? -16.423 -4.675 6.696 1.00 8.32 59 CYS B CA 1
ATOM 1172 C C . CYS B 1 62 ? -17.038 -3.294 6.828 1.00 7.96 59 CYS B C 1
ATOM 1173 O O . CYS B 1 62 ? -18.257 -3.145 6.684 1.00 8.19 59 CYS B O 1
ATOM 1176 N N . ILE B 1 63 ? -16.225 -2.277 7.093 1.00 7.71 60 ILE B N 1
ATOM 1177 C CA A ILE B 1 63 ? -16.767 -0.937 7.297 0.53 9.77 60 ILE B CA 1
ATOM 1178 C CA B ILE B 1 63 ? -16.814 -0.967 7.291 0.47 9.78 60 ILE B CA 1
ATOM 1179 C C . ILE B 1 63 ? -17.289 -0.327 5.989 1.00 8.27 60 ILE B C 1
ATOM 1180 O O . ILE B 1 63 ? -18.322 0.327 5.969 1.00 9.02 60 ILE B O 1
ATOM 1189 N N . THR B 1 64 ? -16.585 -0.551 4.890 1.00 8.51 61 THR B N 1
ATOM 1190 C CA A THR B 1 64 ? -17.037 0.001 3.606 0.61 8.53 61 THR B CA 1
ATOM 1191 C CA B THR B 1 64 ? -17.016 -0.001 3.629 0.39 8.54 61 THR B CA 1
ATOM 1192 C C . THR B 1 64 ? -18.312 -0.682 3.141 1.00 8.92 61 THR B C 1
ATOM 1193 O O . THR B 1 64 ? -19.195 -0.040 2.574 1.00 8.89 61 THR B O 1
ATOM 1200 N N . TYR B 1 65 ? -18.434 -1.980 3.396 1.00 8.20 62 TYR B N 1
ATOM 1201 C CA . TYR B 1 65 ? -19.681 -2.687 3.120 1.00 7.73 62 TYR B CA 1
ATOM 1202 C C . TYR B 1 65 ? -20.819 -2.073 3.930 1.00 7.53 62 TYR B C 1
ATOM 1203 O O . TYR B 1 65 ? -21.901 -1.774 3.403 1.00 8.75 62 TYR B O 1
ATOM 1212 N N . ALA B 1 66 ? -20.580 -1.883 5.227 1.00 7.97 63 ALA B N 1
ATOM 1213 C CA . ALA B 1 66 ? -21.599 -1.296 6.103 1.00 8.40 63 ALA B CA 1
ATOM 1214 C C . ALA B 1 66 ? -21.983 0.118 5.681 1.00 6.73 63 ALA B C 1
ATOM 1215 O O . ALA B 1 66 ? -23.145 0.502 5.754 1.00 8.71 63 ALA B O 1
ATOM 1217 N N . GLU B 1 67 ? -20.997 0.886 5.233 1.00 8.01 64 GLU B N 1
ATOM 1218 C CA . GLU B 1 67 ? -21.259 2.219 4.694 1.00 8.68 64 GLU B CA 1
ATOM 1219 C C . GLU B 1 67 ? -22.163 2.163 3.466 1.00 8.22 64 GLU B C 1
ATOM 1220 O O . GLU B 1 67 ? -23.054 2.986 3.322 1.00 9.77 64 GLU B O 1
ATOM 1226 N N . GLY B 1 68 ? -21.941 1.196 2.584 1.00 7.89 65 GLY B N 1
ATOM 1227 C CA . GLY B 1 68 ? -22.780 1.052 1.404 1.00 8.58 65 GLY B CA 1
ATOM 1228 C C . GLY B 1 68 ? -24.205 0.687 1.777 1.00 8.50 65 GLY B C 1
ATOM 1229 O O . GLY B 1 68 ? -25.158 1.252 1.244 1.00 8.91 65 GLY B O 1
ATOM 1230 N N . LEU B 1 69 ? -24.369 -0.245 2.707 1.00 8.20 66 LEU B N 1
ATOM 1231 C CA . LEU B 1 69 ? -25.707 -0.591 3.177 1.00 8.40 66 LEU B CA 1
ATOM 1232 C C . LEU B 1 69 ? -26.425 0.641 3.727 1.00 9.05 66 LEU B C 1
ATOM 1233 O O . LEU B 1 69 ? -27.587 0.898 3.419 1.00 9.96 66 LEU B O 1
ATOM 1238 N N . THR B 1 70 ? -25.712 1.405 4.544 1.00 9.67 67 THR B N 1
ATOM 1239 C CA . THR B 1 70 ? -26.282 2.569 5.217 1.00 10.47 67 THR B CA 1
ATOM 1240 C C . THR B 1 70 ? -26.603 3.699 4.242 1.00 11.51 67 THR B C 1
ATOM 1241 O O . THR B 1 70 ? -27.690 4.303 4.298 1.00 11.43 67 THR B O 1
ATOM 1245 N N . ASP B 1 71 ? -25.674 3.985 3.339 1.00 11.13 68 ASP B N 1
ATOM 1246 C CA . ASP B 1 71 ? -25.856 5.075 2.385 1.00 11.56 68 ASP B CA 1
ATOM 1247 C C . ASP B 1 71 ? -26.995 4.811 1.404 1.00 11.43 68 ASP B C 1
ATOM 1248 O O . ASP B 1 71 ? -27.675 5.737 0.968 1.00 12.65 68 ASP B O 1
ATOM 1253 N N . SER B 1 72 ? -27.199 3.544 1.065 1.00 9.92 69 SER B N 1
ATOM 1254 C CA A SER B 1 72 ? -28.332 3.202 0.219 0.49 11.87 69 SER B CA 1
ATOM 1255 C CA B SER B 1 72 ? -28.331 3.191 0.226 0.51 11.88 69 SER B CA 1
ATOM 1256 C C . SER B 1 72 ? -29.624 3.648 0.899 1.00 11.37 69 SER B C 1
ATOM 1257 O O . SER B 1 72 ? -30.484 4.270 0.266 1.00 12.84 69 SER B O 1
ATOM 1262 N N . LEU B 1 73 ? -29.762 3.351 2.193 1.00 11.17 70 LEU B N 1
ATOM 1263 C CA . LEU B 1 73 ? -30.955 3.775 2.926 1.00 13.03 70 LEU B CA 1
ATOM 1264 C C . LEU B 1 73 ? -31.081 5.289 2.969 1.00 12.13 70 LEU B C 1
ATOM 1265 O O . LEU B 1 73 ? -32.183 5.835 2.799 1.00 14.95 70 LEU B O 1
ATOM 1270 N N . ARG B 1 74 ? -29.970 5.974 3.205 1.00 12.88 71 ARG B N 1
ATOM 1271 C CA . ARG B 1 74 ? -29.975 7.428 3.210 1.00 13.61 71 ARG B CA 1
ATOM 1272 C C . ARG B 1 74 ? -30.459 7.991 1.875 1.00 14.25 71 ARG B C 1
ATOM 1273 O O . ARG B 1 74 ? -31.218 8.965 1.853 1.00 15.51 71 ARG B O 1
ATOM 1281 N N . MET B 1 75 ? -30.061 7.366 0.769 1.00 12.57 72 MET B N 1
ATOM 1282 C CA . MET B 1 75 ? -30.469 7.816 -0.568 1.00 13.68 72 MET B CA 1
ATOM 1283 C C . MET B 1 75 ? -31.952 7.592 -0.838 1.00 12.98 72 MET B C 1
ATOM 1284 O O . MET B 1 75 ? -32.526 8.208 -1.738 1.00 17.26 72 MET B O 1
ATOM 1289 N N . LEU B 1 76 ? -32.570 6.704 -0.074 1.00 12.63 73 LEU B N 1
ATOM 1290 C CA . LEU B 1 76 ? -33.996 6.465 -0.228 1.00 12.87 73 LEU B CA 1
ATOM 1291 C C . LEU B 1 76 ? -34.818 7.324 0.732 1.00 13.90 73 LEU B C 1
ATOM 1292 O O . LEU B 1 76 ? -36.047 7.269 0.719 1.00 16.78 73 LEU B O 1
ATOM 1297 N N . HIS B 1 77 ? -34.132 8.112 1.555 1.00 13.18 74 HIS B N 1
ATOM 1298 C CA . HIS B 1 77 ? -34.790 8.960 2.549 1.00 14.34 74 HIS B CA 1
ATOM 1299 C C . HIS B 1 77 ? -34.256 10.386 2.481 1.00 14.02 74 HIS B C 1
ATOM 1300 O O . HIS B 1 77 ? -33.895 10.976 3.496 1.00 17.75 74 HIS B O 1
ATOM 1307 N N . ARG B 1 78 ? -34.198 10.929 1.271 1.00 19.15 75 ARG B N 1
ATOM 1308 C CA . ARG B 1 78 ? -33.798 12.316 1.070 1.00 20.76 75 ARG B CA 1
ATOM 1309 C C . ARG B 1 78 ? -34.764 13.239 1.820 1.00 17.04 75 ARG B C 1
ATOM 1310 O O . ARG B 1 78 ? -35.979 13.036 1.777 1.00 19.47 75 ARG B O 1
ATOM 1318 N N . ILE B 1 79 ? -34.219 14.236 2.509 1.00 17.95 76 ILE B N 1
ATOM 1319 C CA . ILE B 1 79 ? -35.036 15.187 3.265 1.00 18.32 76 ILE B CA 1
ATOM 1320 C C . ILE B 1 79 ? -35.983 15.949 2.346 1.00 18.15 76 ILE B C 1
ATOM 1321 O O . ILE B 1 79 ? -37.150 16.161 2.674 1.00 24.39 76 ILE B O 1
ATOM 1326 N N . ILE B 1 80 ? -35.467 16.340 1.186 1.00 18.89 77 ILE B N 1
ATOM 1327 C CA . ILE B 1 80 ? -36.263 16.963 0.147 1.00 23.79 77 ILE B CA 1
ATOM 1328 C C . ILE B 1 80 ? -36.290 15.973 -1.011 1.00 23.71 77 ILE B C 1
ATOM 1329 O O . ILE B 1 80 ? -35.296 15.809 -1.726 1.00 24.63 77 ILE B O 1
ATOM 1334 N N . GLU B 1 81 ? -37.424 15.302 -1.178 1.00 19.66 78 GLU B N 1
ATOM 1335 C CA . GLU B 1 81 ? -37.519 14.188 -2.122 1.00 25.69 78 GLU B CA 1
ATOM 1336 C C . GLU B 1 81 ? -37.411 14.638 -3.579 1.00 27.85 78 GLU B C 1
ATOM 1337 O O . GLU B 1 81 ? -36.638 14.077 -4.364 1.00 26.61 78 GLU B O 1
ATOM 1343 N N . GLY B 1 82 ? -38.185 15.656 -3.937 1.00 26.17 79 GLY B N 1
ATOM 1344 C CA . GLY B 1 82 ? -38.183 16.158 -5.296 1.00 28.60 79 GLY B CA 1
ATOM 1345 C C . GLY B 1 82 ? -38.786 15.181 -6.284 1.00 32.34 79 GLY B C 1
ATOM 1346 O O . GLY B 1 82 ? -38.345 15.099 -7.430 1.00 26.36 79 GLY B O 1
#

Solvent-accessible surface area: 9034 Å² total; per-residue (Å²): 101,76,72,12,45,139,106,94,0,72,106,17,19,94,74,2,55,149,34,1,104,82,0,110,92,51,195,16,58,120,20,18,92,44,0,10,99,85,0,29,72,56,58,75,54,0,45,108,72,26,134,143,55,55,61,49,20,0,10,5,14,0,11,17,0,36,0,0,0,35,0,0,50,56,22,21,145,136,130,97,115,100,83,12,54,107,141,93,0,82,95,16,11,97,46,2,56,122,48,0,70,124,16,116,90,80,190,17,55,120,50,20,89,42,0,8,107,82,0,40,74,61,41,84,52,0,63,113,75,10,136,122,47,59,58,33,19,0,7,6,16,0,12,18,0,40,0,0,1,31,0,1,122,50,33,74,108,169,133,94,111